Protein AF-A0A7S2SGV3-F1 (afdb_monomer)

Sequence (165 aa):
GNNRLTGGDAVRAVLTLEGNRDIQYRGHVRDQQNGSYLVTYTVPRAGGYSMAVSVGDQPVTTCSPPGAGEAFHSRQYDGRHVYQPPSICNPGAAPEGSAREVLVVHGPLHPPSSTAVDTSEAPALSEAVVGTATGFTIEARDEFSNLRRGDRTQRFGGYGDGTSD

Nearest PDB structures (foldseek):
  1qfh-assembly1_B  TM=8.713E-01  e=3.948E-03  Dictyostelium discoideum
  2ds4-assembly1_A  TM=8.396E-01  e=1.189E-02  Homo sapiens
  5dcp-assembly1_A  TM=8.065E-01  e=1.079E-01  Homo sapiens
  4p3w-assembly2_B  TM=5.074E-01  e=3.785E-02  Homo sapiens
  1uem-assembly1_A  TM=4.924E-01  e=9.923E+00  Homo sapiens

Radius of gyration: 22.93 Å; Cα contacts (8 Å, |Δi|>4): 297; chains: 1; bounding box: 48×30×76 Å

Secondary structure (DSSP, 8-state):
-PPP-S----EEEEEEETT-TT-EEEPEEEE-SSS-EEEE----S-EEEEEEEEETTEEPPPPSSPPPSSTTTT----SS-S----TT--TT---TTSSSEEEE---S--GGG-EEE-BTTB-TTT---TTS----EEE-B-TT-PBPS---BTTB--SS-SS--

Mean predicted aligned error: 9.05 Å

Solvent-accessible surface area (backbone atoms only — not comparable to full-atom values): 10109 Å² total; per-residue (Å²): 75,70,66,58,68,47,46,90,73,58,63,47,38,40,35,30,31,71,94,44,74,88,47,66,43,73,37,51,71,43,73,69,54,51,41,48,70,50,76,47,74,82,78,73,67,53,44,55,22,42,52,48,48,23,52,62,94,42,74,63,89,80,47,19,50,68,73,88,71,70,70,71,75,73,47,63,53,79,87,82,47,57,71,77,77,58,89,68,39,35,89,88,65,56,53,95,64,33,74,44,43,45,78,40,61,44,58,58,85,22,73,90,55,32,44,80,46,63,42,94,93,47,44,39,89,84,48,84,53,91,96,52,92,72,63,67,46,72,51,34,9,6,86,68,52,26,68,63,73,45,52,63,51,102,89,41,88,46,58,61,80,58,79,85,92

pLDDT: mean 81.67, std 13.58, range [41.41, 96.38]

InterPro domains:
  IPR013783 Immunoglobulin-like fold [G3DSA:2.60.40.10] (1-68)
  IPR014756 Immunoglobulin E-set [SSF81296] (4-61)
  IPR017868 Filamin/ABP280 repeat-like [PF00630] (14-62)

Organism: NCBI:txid1034831

Foldseek 3Di:
DAQDQFDDWDKWKKKAAPVHRVDIWTWDWDGPGGSDIDTHTDDLEFGKIFMWMDGVPHTDDAFWQHDPDDVVNVFDDPVPDNGDDDPNGDVPPHDPPHTGIDGDAFDAWDVVLKDKDDDPVQPLVVDDDPPDDGDIDIQTGHPSSGTQQLDADPVGRGHDRNPPD

Structure (mmCIF, N/CA/C/O backbone):
data_AF-A0A7S2SGV3-F1
#
_entry.id   AF-A0A7S2SGV3-F1
#
loop_
_atom_site.group_PDB
_atom_site.id
_atom_site.type_symbol
_atom_site.label_atom_id
_atom_site.label_alt_id
_atom_site.label_comp_id
_atom_site.label_asym_id
_atom_site.label_entity_id
_atom_site.label_seq_id
_atom_site.pdbx_PDB_ins_code
_atom_site.Cartn_x
_atom_site.Cartn_y
_atom_site.Cartn_z
_atom_site.occupancy
_atom_site.B_iso_or_equiv
_atom_site.auth_seq_id
_atom_site.auth_comp_id
_atom_site.auth_asym_id
_atom_site.auth_atom_id
_atom_site.pdbx_PDB_model_num
ATOM 1 N N . GLY A 1 1 ? 14.342 8.631 -28.480 1.00 59.28 1 GLY A N 1
ATOM 2 C CA . GLY A 1 1 ? 14.864 7.487 -27.740 1.00 59.28 1 GLY A CA 1
ATOM 3 C C . GLY A 1 1 ? 14.099 6.298 -28.230 1.00 59.28 1 GLY A C 1
ATOM 4 O O . GLY A 1 1 ? 12.879 6.320 -28.157 1.00 59.28 1 GLY A O 1
ATOM 5 N N . ASN A 1 2 ? 14.798 5.323 -28.797 1.00 66.31 2 ASN A N 1
ATOM 6 C CA . ASN A 1 2 ? 14.166 4.069 -29.180 1.00 66.31 2 ASN A CA 1
ATOM 7 C C . ASN A 1 2 ? 13.940 3.230 -27.925 1.00 66.31 2 ASN A C 1
ATOM 9 O O . ASN A 1 2 ? 14.698 3.341 -26.958 1.00 66.31 2 ASN A O 1
ATOM 13 N N . ASN A 1 3 ? 12.911 2.392 -27.952 1.00 74.12 3 ASN A N 1
ATOM 14 C CA . ASN A 1 3 ? 12.712 1.413 -26.900 1.00 74.12 3 ASN A CA 1
ATOM 15 C C . ASN A 1 3 ? 13.897 0.461 -26.822 1.00 74.12 3 ASN A C 1
ATOM 17 O O . ASN A 1 3 ? 14.429 0.013 -27.841 1.00 74.12 3 ASN A O 1
ATOM 21 N N . ARG A 1 4 ? 14.268 0.112 -25.595 1.00 79.69 4 ARG A N 1
ATOM 22 C CA . ARG A 1 4 ? 15.148 -1.022 -25.373 1.00 79.69 4 ARG A CA 1
ATOM 23 C C . ARG A 1 4 ? 14.354 -2.293 -25.661 1.00 79.69 4 ARG A C 1
ATOM 25 O O . ARG A 1 4 ? 13.208 -2.402 -25.239 1.00 79.69 4 ARG A O 1
ATOM 32 N N . LEU A 1 5 ? 14.952 -3.221 -26.401 1.00 82.69 5 LEU A N 1
ATOM 33 C CA . LEU A 1 5 ? 14.332 -4.506 -26.755 1.00 82.69 5 LEU A CA 1
ATOM 34 C C . LEU A 1 5 ? 14.918 -5.674 -25.952 1.00 82.69 5 LEU A C 1
ATOM 36 O O . LEU A 1 5 ? 14.518 -6.819 -26.128 1.00 82.69 5 LEU A O 1
ATOM 40 N N . THR A 1 6 ? 15.871 -5.378 -25.072 1.00 88.00 6 THR A N 1
ATOM 41 C CA . THR A 1 6 ? 16.544 -6.328 -24.190 1.00 88.00 6 THR A CA 1
ATOM 42 C C . THR A 1 6 ? 16.594 -5.769 -22.775 1.00 88.00 6 THR A C 1
ATOM 44 O O . THR A 1 6 ? 16.586 -4.554 -22.573 1.00 88.00 6 THR A O 1
ATOM 47 N N . GLY A 1 7 ? 16.628 -6.657 -21.787 1.00 89.69 7 GLY A N 1
ATOM 48 C CA . GLY A 1 7 ? 16.760 -6.286 -20.380 1.00 89.69 7 GLY A CA 1
ATOM 49 C C . GLY A 1 7 ? 18.184 -5.884 -19.963 1.00 89.69 7 GLY A C 1
ATOM 50 O O . GLY A 1 7 ? 18.995 -5.399 -20.764 1.00 89.69 7 GLY A O 1
ATOM 51 N N . GLY A 1 8 ? 18.494 -6.126 -18.693 1.00 91.94 8 GLY A N 1
ATOM 52 C CA . GLY A 1 8 ? 19.821 -5.999 -18.092 1.00 91.94 8 GLY A CA 1
ATOM 53 C C . GLY A 1 8 ? 20.090 -4.682 -17.365 1.00 91.94 8 GLY A C 1
ATOM 54 O O . GLY A 1 8 ? 21.209 -4.474 -16.903 1.00 91.94 8 GLY A O 1
ATOM 55 N N . ASP A 1 9 ? 19.106 -3.790 -17.255 1.00 93.25 9 ASP A N 1
ATOM 56 C CA . ASP A 1 9 ? 19.268 -2.548 -16.504 1.00 93.25 9 ASP A CA 1
ATOM 57 C C . ASP A 1 9 ? 19.067 -2.733 -15.007 1.00 93.25 9 ASP A C 1
ATOM 59 O O . ASP A 1 9 ? 18.211 -3.488 -14.539 1.00 93.25 9 ASP A O 1
ATOM 63 N N . ALA A 1 10 ? 19.816 -1.942 -14.243 1.00 93.31 10 ALA A N 1
ATOM 64 C CA . ALA A 1 10 ? 19.627 -1.812 -12.810 1.00 93.31 10 ALA A CA 1
ATOM 65 C C . ALA A 1 10 ? 18.364 -0.989 -12.516 1.00 93.31 10 ALA A C 1
ATOM 67 O O . ALA A 1 10 ? 18.433 0.220 -12.306 1.00 93.31 10 ALA A O 1
ATOM 68 N N . VAL A 1 11 ? 17.198 -1.632 -12.507 1.00 94.31 11 VAL A N 1
ATOM 69 C CA . VAL A 1 11 ? 15.940 -0.977 -12.127 1.00 94.31 11 VAL A CA 1
ATOM 70 C C . VAL A 1 11 ? 15.732 -1.059 -10.617 1.00 94.31 11 VAL A C 1
ATOM 72 O O . VAL A 1 11 ? 15.934 -2.101 -9.989 1.00 94.31 11 VAL A O 1
ATOM 75 N N . ARG A 1 12 ? 15.311 0.054 -10.015 1.00 93.69 12 ARG A N 1
ATOM 76 C CA . ARG A 1 12 ? 14.996 0.155 -8.589 1.00 93.69 12 ARG A CA 1
ATOM 77 C C . ARG A 1 12 ? 13.643 0.824 -8.401 1.00 93.69 12 ARG A C 1
ATOM 79 O O . ARG A 1 12 ? 13.385 1.862 -8.995 1.00 93.69 12 ARG A O 1
ATOM 86 N N . ALA A 1 13 ? 12.817 0.252 -7.531 1.00 92.62 13 ALA A N 1
ATOM 87 C CA . ALA A 1 13 ? 11.560 0.840 -7.088 1.00 92.62 13 ALA A CA 1
ATOM 88 C C . ALA A 1 13 ? 11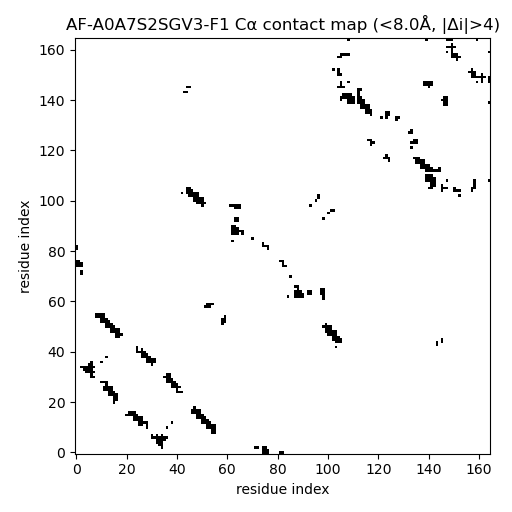.524 0.918 -5.558 1.00 92.62 13 ALA A C 1
ATOM 90 O O . ALA A 1 13 ? 11.846 -0.066 -4.885 1.00 92.62 13 ALA A O 1
ATOM 91 N N . VAL A 1 14 ? 11.147 2.074 -5.019 1.00 93.25 14 VAL A N 1
ATOM 92 C CA . VAL A 1 14 ? 11.046 2.326 -3.575 1.00 93.25 14 VAL A CA 1
ATOM 93 C C . VAL A 1 14 ? 9.722 3.018 -3.283 1.00 93.25 14 VAL A C 1
ATOM 95 O O . VAL A 1 14 ? 9.377 3.989 -3.954 1.00 93.25 14 VAL A O 1
ATOM 98 N N . LEU A 1 15 ? 8.994 2.505 -2.294 1.00 94.38 15 LEU A N 1
ATOM 99 C CA . LEU A 1 15 ? 7.819 3.142 -1.714 1.00 94.38 15 LEU A CA 1
ATOM 100 C C . LEU A 1 15 ? 8.220 3.791 -0.391 1.00 94.38 15 LEU A C 1
ATOM 102 O O . LEU A 1 15 ? 8.778 3.114 0.469 1.00 94.38 15 LEU A O 1
ATOM 106 N N . THR A 1 16 ? 7.907 5.071 -0.219 1.00 93.81 16 THR A N 1
ATOM 107 C CA . THR A 1 16 ? 8.221 5.856 0.981 1.00 93.81 16 THR A CA 1
ATOM 108 C C . THR A 1 16 ? 6.935 6.377 1.595 1.00 93.81 16 THR A C 1
ATOM 110 O O . THR A 1 16 ? 6.166 7.052 0.909 1.00 93.81 16 THR A O 1
ATOM 113 N N . LEU A 1 17 ? 6.707 6.087 2.876 1.00 94.00 17 LEU A N 1
ATOM 114 C CA . LEU A 1 17 ? 5.510 6.541 3.579 1.00 94.00 17 LEU A CA 1
ATOM 115 C C . LEU A 1 17 ? 5.511 8.073 3.714 1.00 94.00 17 LEU A C 1
ATOM 117 O O . LEU A 1 17 ? 6.492 8.669 4.156 1.00 94.00 17 LEU A O 1
ATOM 121 N N . GLU A 1 18 ? 4.397 8.718 3.377 1.00 91.12 18 GLU A N 1
ATOM 122 C CA . GLU A 1 18 ? 4.302 10.185 3.333 1.00 91.12 18 GLU A CA 1
ATOM 123 C C . GLU A 1 18 ? 4.416 10.837 4.715 1.00 91.12 18 GLU A C 1
ATOM 125 O O . GLU A 1 18 ? 5.078 11.863 4.864 1.00 91.12 18 GLU A O 1
ATOM 130 N N . GLY A 1 19 ? 3.839 10.208 5.743 1.00 88.19 19 GLY A N 1
ATOM 131 C CA . GLY A 1 19 ? 3.900 10.695 7.125 1.00 88.19 19 GLY A CA 1
ATOM 132 C C . GLY A 1 19 ? 5.211 10.387 7.859 1.00 88.19 19 GLY A C 1
ATOM 133 O O . GLY A 1 19 ? 5.447 10.940 8.930 1.00 88.19 19 GLY A O 1
ATOM 134 N N . ASN A 1 20 ? 6.058 9.499 7.326 1.00 92.38 20 ASN A N 1
ATOM 135 C CA . ASN A 1 20 ? 7.367 9.184 7.902 1.00 92.38 20 ASN A CA 1
ATOM 136 C C . ASN A 1 20 ? 8.305 8.604 6.829 1.00 92.38 20 ASN A C 1
ATOM 138 O O . ASN A 1 20 ? 8.192 7.435 6.460 1.00 92.38 20 ASN A O 1
ATOM 142 N N . ARG A 1 21 ? 9.273 9.411 6.383 1.00 91.50 21 ARG A N 1
ATOM 143 C CA . ARG A 1 21 ? 10.196 9.054 5.295 1.00 91.50 21 ARG A CA 1
ATOM 144 C C . ARG A 1 21 ? 11.263 8.024 5.668 1.00 91.50 21 ARG A C 1
ATOM 146 O O . ARG A 1 21 ? 11.906 7.499 4.759 1.00 91.50 21 ARG A O 1
ATOM 153 N N . ASP A 1 22 ? 11.421 7.711 6.952 1.00 95.81 22 ASP A N 1
ATOM 154 C CA . ASP A 1 22 ? 12.316 6.645 7.415 1.00 95.81 22 ASP A CA 1
ATOM 155 C C . ASP A 1 22 ? 11.719 5.256 7.143 1.00 95.81 22 ASP A C 1
ATOM 157 O O . ASP A 1 22 ? 12.433 4.254 7.114 1.00 95.81 22 ASP A O 1
ATOM 161 N N . ILE A 1 23 ? 10.406 5.183 6.897 1.00 94.56 23 ILE A N 1
ATOM 162 C CA . ILE A 1 23 ? 9.712 3.943 6.557 1.00 94.56 23 ILE A CA 1
ATOM 163 C C . ILE A 1 23 ? 9.651 3.809 5.040 1.00 94.56 23 ILE A C 1
ATOM 165 O O . ILE A 1 23 ? 8.884 4.496 4.357 1.00 94.56 23 ILE A O 1
ATOM 169 N N . GLN A 1 24 ? 10.461 2.886 4.527 1.00 95.75 24 GLN A N 1
ATOM 170 C CA . GLN A 1 24 ? 10.590 2.616 3.102 1.00 95.75 24 GLN A CA 1
ATOM 171 C C . GLN A 1 24 ? 10.510 1.119 2.814 1.00 95.75 24 GLN A C 1
ATOM 173 O O . GLN A 1 24 ? 11.071 0.300 3.541 1.00 95.75 24 GLN A O 1
ATOM 178 N N . TYR A 1 25 ? 9.859 0.770 1.707 1.00 95.69 25 TYR A N 1
ATOM 179 C CA . TYR A 1 25 ? 9.785 -0.597 1.204 1.00 95.69 25 TYR A CA 1
ATOM 180 C C . TYR A 1 25 ? 10.350 -0.655 -0.206 1.00 95.69 25 TYR A C 1
ATOM 182 O O . TYR A 1 25 ? 9.950 0.098 -1.096 1.00 95.69 25 TYR A O 1
ATOM 190 N N . ARG A 1 26 ? 11.294 -1.569 -0.423 1.00 95.00 26 ARG A N 1
ATOM 191 C CA . ARG A 1 26 ? 11.873 -1.800 -1.743 1.00 95.00 26 ARG A CA 1
ATOM 192 C C . ARG A 1 26 ? 11.011 -2.796 -2.515 1.00 95.00 26 ARG A C 1
ATOM 194 O O . ARG A 1 26 ? 10.724 -3.881 -2.019 1.00 95.00 26 ARG A O 1
ATOM 201 N N . GLY A 1 27 ? 10.647 -2.438 -3.742 1.00 93.38 27 GLY A N 1
ATOM 202 C CA . GLY A 1 27 ? 9.992 -3.357 -4.666 1.00 93.38 27 GLY A CA 1
ATOM 203 C C . GLY A 1 27 ? 10.957 -4.430 -5.174 1.00 93.38 27 GLY A C 1
ATOM 204 O O . GLY A 1 27 ? 12.141 -4.170 -5.407 1.00 93.38 27 GLY A O 1
ATOM 205 N N . HIS A 1 28 ? 10.436 -5.632 -5.380 1.00 95.12 28 HIS A N 1
ATOM 206 C CA . HIS A 1 28 ? 11.104 -6.691 -6.112 1.00 95.12 28 HIS A CA 1
ATOM 207 C C . HIS A 1 28 ? 10.970 -6.433 -7.616 1.00 95.12 28 HIS A C 1
ATOM 209 O O . HIS A 1 28 ? 9.871 -6.276 -8.146 1.00 95.12 28 HIS A O 1
ATOM 215 N N . VAL A 1 29 ? 12.104 -6.402 -8.309 1.00 95.19 29 VAL A N 1
ATOM 216 C CA . VAL A 1 29 ? 12.169 -6.134 -9.745 1.00 95.19 29 VAL A CA 1
ATOM 217 C C . VAL A 1 29 ? 12.483 -7.431 -10.473 1.00 95.19 29 VAL A C 1
ATOM 219 O O . VAL A 1 29 ? 13.508 -8.058 -10.221 1.00 95.19 29 VAL A O 1
ATOM 222 N N . ARG A 1 30 ? 11.621 -7.803 -11.416 1.00 95.69 30 ARG A N 1
ATOM 223 C CA . ARG A 1 30 ? 11.857 -8.888 -12.364 1.00 95.69 30 ARG A CA 1
ATOM 224 C C . ARG A 1 30 ? 12.071 -8.312 -13.758 1.00 95.69 30 ARG A C 1
ATOM 226 O O . ARG A 1 30 ? 11.165 -7.705 -14.326 1.00 95.69 30 ARG A O 1
ATOM 233 N N . ASP A 1 31 ? 13.248 -8.554 -14.314 1.00 94.62 31 ASP A N 1
ATOM 234 C CA . ASP A 1 31 ? 13.542 -8.297 -15.722 1.00 94.62 31 ASP A CA 1
ATOM 235 C C . ASP A 1 31 ? 12.842 -9.340 -16.608 1.00 94.62 31 ASP A C 1
ATOM 237 O O . ASP A 1 31 ? 12.931 -10.545 -16.355 1.00 94.62 31 ASP A O 1
ATOM 241 N N . GLN A 1 32 ? 12.112 -8.880 -17.625 1.00 91.88 32 GLN A N 1
ATOM 242 C CA . GLN A 1 32 ? 11.425 -9.748 -18.585 1.00 91.88 32 GLN A CA 1
ATOM 243 C C . GLN A 1 32 ? 12.271 -10.053 -19.829 1.00 91.88 32 GLN A C 1
ATOM 245 O O . GLN A 1 32 ? 11.805 -10.742 -20.732 1.00 91.88 32 GLN A O 1
ATOM 250 N N . GLN A 1 33 ? 13.504 -9.544 -19.888 1.00 91.12 33 GLN A N 1
ATOM 251 C CA . GLN A 1 33 ? 14.473 -9.714 -20.976 1.00 91.12 33 GLN A CA 1
ATOM 252 C C . GLN A 1 33 ? 14.034 -9.137 -22.329 1.00 91.12 33 GLN A C 1
ATOM 254 O O . GLN A 1 33 ? 14.742 -9.289 -23.318 1.00 91.12 33 GLN A O 1
ATOM 259 N N . ASN A 1 34 ? 12.922 -8.407 -22.369 1.00 87.12 34 ASN A N 1
ATOM 260 C CA . ASN A 1 34 ? 12.364 -7.768 -23.563 1.00 87.12 34 ASN A CA 1
ATOM 261 C C . ASN A 1 34 ? 12.405 -6.227 -23.483 1.00 87.12 34 ASN A C 1
ATOM 263 O O . ASN A 1 34 ? 11.675 -5.545 -24.198 1.00 87.12 34 ASN A O 1
ATOM 267 N N . GLY A 1 35 ? 13.218 -5.677 -22.571 1.00 86.00 35 GLY A N 1
ATOM 268 C CA . GLY A 1 35 ? 13.291 -4.237 -22.298 1.00 86.00 35 GLY A CA 1
ATOM 269 C C . GLY A 1 35 ? 12.202 -3.704 -21.364 1.00 86.00 35 GLY A C 1
ATOM 270 O O . GLY A 1 35 ? 12.175 -2.504 -21.092 1.00 86.00 35 GLY A O 1
ATOM 271 N N . SER A 1 36 ? 11.333 -4.576 -20.842 1.00 87.38 36 SER A N 1
ATOM 272 C CA . SER A 1 36 ? 10.363 -4.251 -19.795 1.00 87.38 36 SER A CA 1
ATOM 273 C C . SER A 1 36 ? 10.701 -4.934 -18.466 1.00 87.38 36 SER A C 1
ATOM 275 O O . SER A 1 36 ? 11.370 -5.970 -18.414 1.00 87.38 36 SER A O 1
ATOM 277 N N . TYR A 1 37 ? 10.214 -4.342 -17.375 1.00 90.88 37 TYR A N 1
ATOM 278 C CA . TYR A 1 37 ? 10.450 -4.802 -16.010 1.00 90.88 37 TYR A CA 1
ATOM 279 C C . TYR A 1 37 ? 9.120 -4.882 -15.266 1.00 90.88 37 TYR A C 1
ATOM 281 O O . TYR A 1 37 ? 8.294 -3.975 -15.355 1.00 90.88 37 TYR A O 1
ATOM 289 N N . LEU A 1 38 ? 8.923 -5.959 -14.509 1.00 90.62 38 LEU A N 1
ATOM 290 C CA . LEU A 1 38 ? 7.810 -6.095 -13.578 1.00 90.62 38 LEU A CA 1
ATOM 291 C C . LEU A 1 38 ? 8.287 -5.735 -12.172 1.00 90.62 38 LEU A C 1
ATOM 293 O O . LEU A 1 38 ? 9.201 -6.370 -11.646 1.00 90.62 38 LEU A O 1
ATOM 297 N N . VAL A 1 39 ? 7.643 -4.745 -11.557 1.00 91.31 39 VAL A N 1
ATOM 298 C CA . VAL A 1 39 ? 7.859 -4.397 -10.151 1.00 91.31 39 VAL A CA 1
ATOM 299 C C . VAL A 1 39 ? 6.709 -4.952 -9.323 1.00 91.31 39 VAL A C 1
ATOM 301 O O . VAL A 1 39 ? 5.556 -4.591 -9.546 1.00 91.31 39 VAL A O 1
ATOM 304 N N . THR A 1 40 ? 7.026 -5.796 -8.349 1.00 92.19 40 THR A N 1
ATOM 305 C CA . THR A 1 40 ? 6.094 -6.248 -7.312 1.00 92.19 40 THR A CA 1
ATOM 306 C C . THR A 1 40 ? 6.539 -5.708 -5.959 1.00 92.19 40 THR A C 1
ATOM 308 O O . THR A 1 40 ? 7.728 -5.543 -5.705 1.00 92.19 40 THR A O 1
ATOM 311 N N . TYR A 1 41 ? 5.603 -5.388 -5.074 1.00 90.56 41 TYR A N 1
ATOM 312 C CA . TYR A 1 41 ? 5.911 -4.869 -3.744 1.00 90.56 41 TYR A CA 1
ATOM 313 C C . TYR A 1 41 ? 4.952 -5.450 -2.709 1.00 90.56 41 TYR A C 1
ATOM 315 O O . TYR A 1 41 ? 3.818 -5.806 -3.026 1.00 90.56 41 TYR A O 1
ATOM 323 N N . THR A 1 42 ? 5.421 -5.528 -1.467 1.00 90.88 42 THR A N 1
ATOM 324 C CA . THR A 1 42 ? 4.638 -5.954 -0.306 1.00 90.88 42 THR A CA 1
ATOM 325 C C . THR A 1 42 ? 4.841 -4.912 0.780 1.00 90.88 42 THR A C 1
ATOM 327 O O . THR A 1 42 ? 5.959 -4.718 1.252 1.00 90.88 42 THR A O 1
ATOM 330 N N . VAL A 1 43 ? 3.769 -4.204 1.126 1.00 93.38 43 VAL A N 1
ATOM 331 C CA . VAL A 1 43 ? 3.788 -3.113 2.101 1.00 93.38 43 VAL A CA 1
ATOM 332 C C . VAL A 1 43 ? 2.884 -3.515 3.266 1.00 93.38 43 VAL A C 1
ATOM 334 O O . VAL A 1 43 ? 1.671 -3.556 3.083 1.00 93.38 43 VAL A O 1
ATOM 337 N N . PRO A 1 44 ? 3.448 -3.856 4.438 1.00 93.31 44 PRO A N 1
ATOM 338 C CA . PRO A 1 44 ? 2.668 -4.330 5.577 1.00 93.31 44 PRO A CA 1
ATOM 339 C C . PRO A 1 44 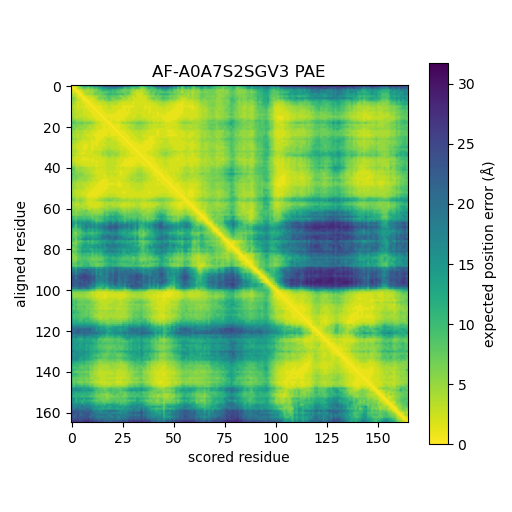? 1.927 -3.206 6.304 1.00 93.31 44 PRO A C 1
ATOM 341 O O . PRO A 1 44 ? 0.958 -3.475 6.998 1.00 93.31 44 PRO A O 1
ATOM 344 N N . ARG A 1 45 ? 2.369 -1.950 6.178 1.00 93.69 45 ARG A N 1
ATOM 345 C CA . ARG A 1 45 ? 1.783 -0.819 6.901 1.00 93.69 45 ARG A CA 1
ATOM 346 C C . ARG A 1 45 ? 0.795 -0.060 6.016 1.00 93.69 45 ARG A C 1
ATOM 348 O O . ARG A 1 45 ? 1.144 0.365 4.920 1.00 93.69 45 ARG A O 1
ATOM 355 N N . ALA A 1 46 ? -0.417 0.150 6.516 1.00 91.94 46 ALA A N 1
ATOM 356 C CA . ALA A 1 46 ? -1.407 0.994 5.860 1.00 91.94 46 ALA A CA 1
ATOM 357 C C . ALA A 1 46 ? -0.983 2.475 5.891 1.00 91.94 46 ALA A C 1
ATOM 359 O O . ALA A 1 46 ? -0.403 2.957 6.870 1.00 91.94 46 ALA A O 1
ATOM 360 N N . GLY A 1 47 ? -1.280 3.204 4.817 1.00 90.94 47 GLY A N 1
ATOM 361 C CA . GLY A 1 47 ? -0.946 4.618 4.658 1.00 90.94 47 GLY A CA 1
ATOM 362 C C . GLY A 1 47 ? -0.785 5.050 3.200 1.00 90.94 47 GLY A C 1
ATOM 363 O O . GLY A 1 47 ? -0.840 4.231 2.281 1.00 90.94 47 GLY A O 1
ATOM 364 N N . GLY A 1 48 ? -0.581 6.354 3.004 1.00 90.94 48 GLY A N 1
ATOM 365 C CA . GLY A 1 48 ? -0.195 6.942 1.720 1.00 90.94 48 GLY A CA 1
ATOM 366 C C . GLY A 1 48 ? 1.312 6.825 1.490 1.00 90.94 48 GLY A C 1
ATOM 367 O O . GLY A 1 48 ? 2.114 7.199 2.351 1.00 90.94 48 GLY A O 1
ATOM 368 N N . TYR A 1 49 ? 1.699 6.278 0.342 1.00 91.94 49 TYR A N 1
ATOM 369 C CA . TYR A 1 49 ? 3.090 6.081 -0.051 1.00 91.94 49 TYR A CA 1
ATOM 370 C C . TYR A 1 49 ? 3.402 6.801 -1.352 1.00 91.94 49 TYR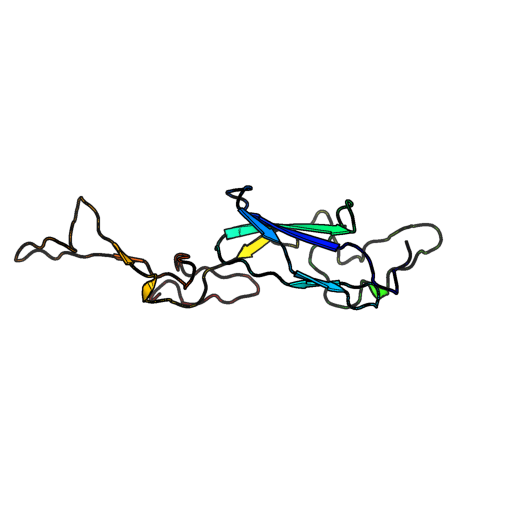 A C 1
ATOM 372 O O . TYR A 1 49 ? 2.704 6.626 -2.345 1.00 91.94 49 TYR A O 1
ATOM 380 N N . SER A 1 50 ? 4.549 7.471 -1.389 1.00 89.31 50 SER A N 1
ATOM 381 C CA . SER A 1 50 ? 5.150 7.933 -2.636 1.00 89.31 50 SER A CA 1
ATOM 382 C C . SER A 1 50 ? 6.019 6.831 -3.257 1.00 89.31 50 SER A C 1
ATOM 384 O O . SER A 1 50 ? 6.885 6.268 -2.588 1.00 89.31 50 SER A O 1
ATOM 386 N N . MET A 1 51 ? 5.806 6.503 -4.532 1.00 88.31 51 MET A N 1
ATOM 387 C CA . MET A 1 51 ? 6.591 5.526 -5.287 1.00 88.31 51 MET A CA 1
ATOM 388 C C . MET A 1 51 ? 7.594 6.231 -6.203 1.00 88.31 51 MET A C 1
ATOM 390 O O . MET A 1 51 ? 7.224 7.018 -7.078 1.00 88.31 51 MET A O 1
ATOM 394 N N . ALA A 1 52 ? 8.871 5.892 -6.044 1.00 88.94 52 ALA A N 1
ATOM 395 C CA . ALA A 1 52 ? 9.955 6.320 -6.916 1.00 88.94 52 ALA A CA 1
ATOM 396 C C . ALA A 1 52 ? 10.529 5.120 -7.674 1.00 88.94 52 ALA A C 1
ATOM 398 O O . ALA A 1 52 ? 10.865 4.099 -7.073 1.00 88.94 52 ALA A O 1
ATOM 399 N N . VAL A 1 53 ? 10.671 5.258 -8.994 1.00 89.75 53 VAL A N 1
ATOM 400 C CA . VAL A 1 53 ? 11.299 4.252 -9.859 1.00 89.75 53 VAL A CA 1
ATOM 401 C C . VAL A 1 53 ? 12.488 4.884 -10.580 1.00 89.75 53 VAL A C 1
ATOM 403 O O . VAL A 1 53 ? 12.373 5.984 -11.124 1.00 89.75 53 VAL A O 1
ATOM 406 N N . SER A 1 54 ? 13.630 4.198 -10.581 1.00 90.12 54 SER A N 1
ATOM 407 C CA . SER A 1 54 ? 14.852 4.618 -11.268 1.00 90.12 54 SER A CA 1
ATOM 408 C C . SER A 1 54 ? 15.441 3.492 -12.113 1.00 90.12 54 SER A C 1
ATOM 410 O O . SER A 1 54 ? 15.281 2.313 -11.797 1.00 90.12 54 SER A O 1
ATOM 412 N N . VAL A 1 55 ? 16.134 3.871 -13.186 1.00 90.44 55 VAL A N 1
ATOM 413 C CA . VAL A 1 55 ? 16.989 2.993 -13.994 1.00 90.44 55 VAL A CA 1
ATOM 414 C C . VAL A 1 55 ? 18.416 3.511 -13.830 1.00 90.44 55 VAL A C 1
ATOM 416 O O . VAL A 1 55 ? 18.707 4.656 -14.178 1.00 90.44 55 VAL A O 1
ATOM 419 N N . GLY A 1 56 ? 19.282 2.713 -13.207 1.00 88.94 56 GLY A N 1
ATOM 420 C CA . GLY A 1 56 ? 20.495 3.224 -12.572 1.00 88.94 56 GLY A CA 1
ATOM 421 C C . GLY A 1 56 ? 20.137 4.308 -11.547 1.00 88.94 56 GLY A C 1
ATOM 422 O O . GLY A 1 56 ? 19.208 4.143 -10.747 1.00 88.94 56 GLY A O 1
ATOM 423 N N . ASP A 1 57 ? 20.822 5.446 -11.637 1.00 85.19 57 ASP A N 1
ATOM 424 C CA . ASP A 1 57 ? 20.600 6.612 -10.771 1.00 85.19 57 ASP A CA 1
ATOM 425 C C . ASP A 1 57 ? 19.620 7.643 -11.355 1.00 85.19 57 ASP A C 1
ATOM 427 O O . ASP A 1 57 ? 19.435 8.717 -10.785 1.00 85.19 57 ASP A O 1
ATOM 431 N N . GLN A 1 58 ? 18.976 7.339 -12.487 1.00 86.19 58 GLN A N 1
ATOM 432 C CA . GLN A 1 58 ? 18.081 8.275 -13.167 1.00 86.19 58 GLN A CA 1
ATOM 433 C C . GLN A 1 58 ? 16.607 7.936 -12.907 1.00 86.19 58 GLN A C 1
ATOM 435 O O . GLN A 1 58 ? 16.197 6.793 -13.133 1.00 86.19 58 GLN A O 1
ATOM 440 N N . PRO A 1 59 ? 15.785 8.897 -12.444 1.00 85.94 59 PRO A N 1
ATOM 441 C CA . PRO A 1 59 ? 14.360 8.671 -12.237 1.00 85.94 59 PRO A CA 1
ATOM 442 C C . PRO A 1 59 ? 13.643 8.461 -13.572 1.00 85.94 59 PRO A C 1
ATOM 444 O O . PRO A 1 59 ? 13.927 9.135 -14.564 1.00 85.94 59 PRO A O 1
ATOM 447 N N . VAL A 1 60 ? 12.671 7.550 -13.595 1.00 83.44 60 VAL A N 1
ATOM 448 C CA . VAL A 1 60 ? 11.850 7.326 -14.790 1.00 83.44 60 VAL A CA 1
ATOM 449 C C . VAL A 1 60 ? 10.714 8.339 -14.876 1.00 83.44 60 VAL A C 1
ATOM 451 O O . VAL A 1 60 ? 10.132 8.760 -13.873 1.00 83.44 60 VAL A O 1
ATOM 454 N N . THR A 1 61 ? 10.345 8.704 -16.100 1.00 78.19 61 THR A N 1
ATOM 455 C CA . THR A 1 61 ? 9.137 9.489 -16.354 1.00 78.19 61 THR A CA 1
ATOM 456 C C . THR A 1 61 ? 7.915 8.580 -16.303 1.00 78.19 61 THR A C 1
ATOM 458 O O . THR A 1 61 ? 7.820 7.616 -17.063 1.00 78.19 61 THR A O 1
ATOM 461 N N . THR A 1 62 ? 6.963 8.897 -15.428 1.00 75.69 62 THR A N 1
ATOM 462 C CA . THR A 1 62 ? 5.689 8.180 -15.328 1.00 75.69 62 THR A CA 1
ATOM 463 C C . THR A 1 62 ? 4.600 8.849 -16.165 1.00 75.69 62 THR A C 1
ATOM 465 O O . THR A 1 62 ? 4.655 10.038 -16.472 1.00 75.69 62 THR A O 1
ATOM 468 N N . CYS A 1 63 ? 3.611 8.054 -16.564 1.00 73.88 63 CYS A N 1
ATOM 469 C CA . CYS A 1 63 ? 2.399 8.510 -17.235 1.00 73.88 63 CYS A CA 1
ATOM 470 C C . CYS A 1 63 ? 1.284 8.656 -16.191 1.00 73.88 63 CYS A C 1
ATOM 472 O O . CYS A 1 63 ? 1.113 7.749 -15.377 1.00 73.88 63 CYS A O 1
ATOM 474 N N . SER A 1 64 ? 0.548 9.769 -16.216 1.00 72.88 64 SER A N 1
ATOM 475 C CA . SER A 1 64 ? -0.668 9.959 -15.419 1.00 72.88 64 SER A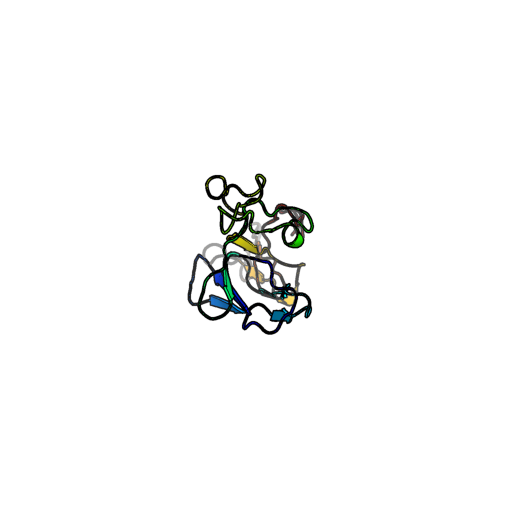 CA 1
ATOM 476 C C . SER A 1 64 ? -1.815 10.452 -16.318 1.00 72.88 64 S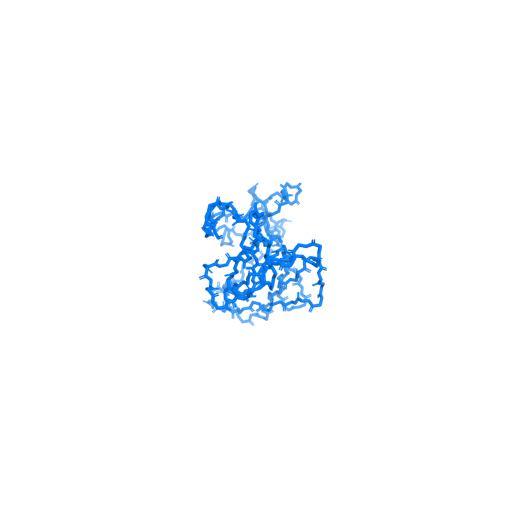ER A C 1
ATOM 478 O O . SER A 1 64 ? -1.593 11.395 -17.082 1.00 72.88 64 SER A O 1
ATOM 480 N N . PRO A 1 65 ? -3.014 9.840 -16.257 1.00 68.00 65 PRO A N 1
ATOM 481 C CA . PRO A 1 65 ? -3.294 8.561 -15.597 1.00 68.00 65 PRO A CA 1
ATOM 482 C C . PRO A 1 65 ? -2.478 7.409 -16.221 1.00 68.00 65 PRO A C 1
ATOM 484 O O . PRO A 1 65 ? -1.996 7.538 -17.349 1.00 68.00 65 PRO A O 1
ATOM 487 N N . PRO A 1 66 ? -2.299 6.273 -15.522 1.00 68.44 66 PRO A N 1
ATOM 488 C CA . PRO A 1 66 ? -1.622 5.121 -16.100 1.00 68.44 66 PRO A CA 1
ATOM 489 C C . PRO A 1 66 ? -2.405 4.641 -17.328 1.00 68.44 66 PRO A C 1
ATOM 491 O O . PRO A 1 66 ? -3.584 4.296 -17.235 1.00 68.44 66 PRO A O 1
ATOM 494 N N . GLY A 1 67 ? -1.756 4.641 -18.492 1.00 64.62 67 GLY A N 1
ATOM 495 C CA . GLY A 1 67 ? -2.356 4.123 -19.718 1.00 64.62 67 GLY A CA 1
ATOM 496 C C . GLY A 1 67 ? -2.584 2.612 -19.631 1.00 64.62 67 GLY A C 1
ATOM 497 O O . GLY A 1 67 ? -1.749 1.884 -19.096 1.00 64.62 67 GLY A O 1
ATOM 498 N N . ALA A 1 68 ? -3.704 2.133 -20.173 1.00 58.94 68 ALA A N 1
ATOM 499 C CA . ALA A 1 68 ? -3.944 0.706 -20.355 1.00 58.94 68 ALA A CA 1
ATOM 500 C C . ALA A 1 68 ? -3.314 0.238 -21.681 1.00 58.94 68 ALA A C 1
ATOM 502 O O . ALA A 1 68 ? -3.625 0.787 -22.737 1.00 58.94 68 ALA A O 1
ATOM 503 N N . GLY A 1 69 ? -2.446 -0.778 -21.630 1.00 59.69 69 GLY A N 1
ATOM 504 C CA . GLY A 1 69 ? -1.924 -1.479 -22.813 1.00 59.69 69 GLY A CA 1
ATOM 505 C C . GLY A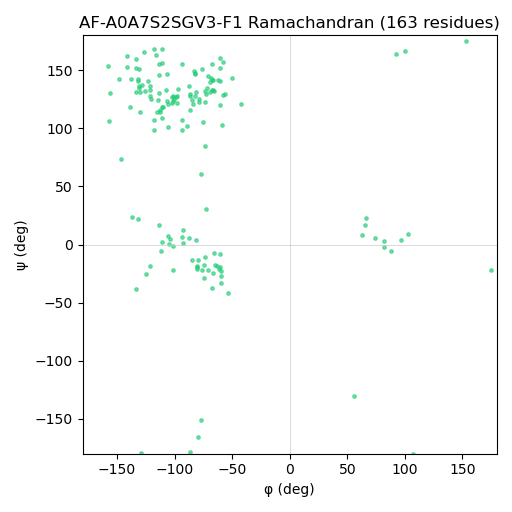 1 69 ? -0.461 -1.200 -23.181 1.00 59.69 69 GLY A C 1
ATOM 506 O O . GLY A 1 69 ? 0.246 -0.428 -22.533 1.00 59.69 69 GLY A O 1
ATOM 507 N N . GLU A 1 70 ? -0.008 -1.847 -24.259 1.00 56.66 70 GLU A N 1
ATOM 508 C CA . GLU A 1 70 ? 1.373 -1.844 -24.775 1.00 56.66 70 GLU A CA 1
ATOM 509 C C . GLU A 1 70 ? 1.813 -0.529 -25.445 1.00 56.66 70 GLU A C 1
ATOM 511 O O . GLU A 1 70 ? 2.683 -0.508 -26.315 1.00 56.66 70 GLU A O 1
ATOM 516 N N . ALA A 1 71 ? 1.275 0.616 -25.016 1.00 58.12 71 ALA A N 1
ATOM 517 C CA . ALA A 1 71 ? 1.699 1.933 -25.505 1.00 58.12 71 ALA A CA 1
ATOM 518 C C . ALA A 1 71 ? 3.193 2.225 -25.230 1.00 58.12 71 ALA A C 1
ATOM 520 O O . ALA A 1 71 ? 3.748 3.223 -25.691 1.00 58.12 71 ALA A O 1
ATOM 521 N N . PHE A 1 72 ? 3.865 1.367 -24.457 1.00 60.81 72 PHE A N 1
ATOM 522 C CA . PHE A 1 72 ? 5.308 1.407 -24.283 1.00 60.81 72 PHE A CA 1
ATOM 523 C C . PHE A 1 72 ? 6.069 0.873 -25.503 1.00 60.81 72 PHE A C 1
ATOM 525 O O . PHE A 1 72 ? 7.141 1.400 -25.761 1.00 60.81 72 PHE A O 1
ATOM 532 N N . HIS A 1 73 ? 5.525 -0.050 -26.309 1.00 60.53 73 HIS A N 1
ATOM 533 C CA . HIS A 1 73 ? 6.183 -0.561 -27.524 1.00 60.53 73 HIS A CA 1
ATOM 534 C C . HIS A 1 73 ? 6.042 0.360 -28.745 1.00 60.53 73 HIS A C 1
ATOM 536 O O . HIS A 1 73 ? 6.884 0.318 -29.640 1.00 60.53 73 HIS A O 1
ATOM 542 N N . SER A 1 74 ? 5.046 1.250 -28.762 1.00 62.41 74 SER A N 1
ATOM 543 C CA . SER A 1 74 ? 4.798 2.191 -29.866 1.00 62.41 74 SER A CA 1
ATOM 544 C C . SER A 1 74 ? 5.670 3.454 -29.829 1.00 62.41 74 SER A C 1
ATOM 546 O O . SER A 1 74 ? 5.488 4.356 -30.644 1.00 62.41 74 SER A O 1
ATOM 548 N N . ARG A 1 75 ? 6.603 3.562 -28.875 1.00 66.38 75 ARG A N 1
ATOM 549 C CA . ARG A 1 75 ? 7.501 4.718 -28.754 1.00 66.38 75 ARG A CA 1
ATOM 550 C C . ARG A 1 75 ? 8.581 4.640 -29.829 1.00 66.38 75 ARG A C 1
ATOM 552 O O . ARG A 1 75 ? 9.516 3.846 -29.734 1.00 66.38 75 ARG A O 1
ATOM 559 N N . GLN A 1 76 ? 8.450 5.483 -30.845 1.00 62.66 76 GLN A N 1
ATOM 560 C CA . GLN A 1 76 ? 9.408 5.587 -31.939 1.00 62.66 76 GLN A CA 1
ATOM 561 C C . GLN A 1 76 ? 9.935 7.019 -32.045 1.00 62.66 76 GLN A C 1
ATOM 563 O O . GLN A 1 76 ? 9.198 7.983 -31.850 1.00 62.66 76 GLN A O 1
ATOM 568 N N . TYR A 1 77 ? 11.232 7.149 -32.323 1.00 68.81 77 TYR A N 1
ATOM 569 C CA . TYR A 1 77 ? 11.842 8.423 -32.687 1.00 68.81 77 TYR A CA 1
ATOM 570 C C . TYR A 1 77 ? 11.428 8.786 -34.121 1.00 68.81 77 TYR A C 1
ATOM 572 O O . TYR A 1 77 ? 11.700 8.020 -35.039 1.00 68.81 77 TYR A O 1
ATOM 580 N N . ASP A 1 78 ? 10.798 9.946 -34.316 1.00 68.50 78 ASP A N 1
ATOM 581 C CA . ASP A 1 78 ? 10.300 10.424 -35.622 1.00 68.50 78 ASP A CA 1
ATOM 582 C C . ASP A 1 78 ? 11.355 11.212 -36.432 1.00 68.50 78 ASP A C 1
ATOM 584 O O . ASP A 1 78 ? 11.046 11.793 -37.470 1.00 68.50 78 ASP A O 1
ATOM 588 N N . GLY A 1 79 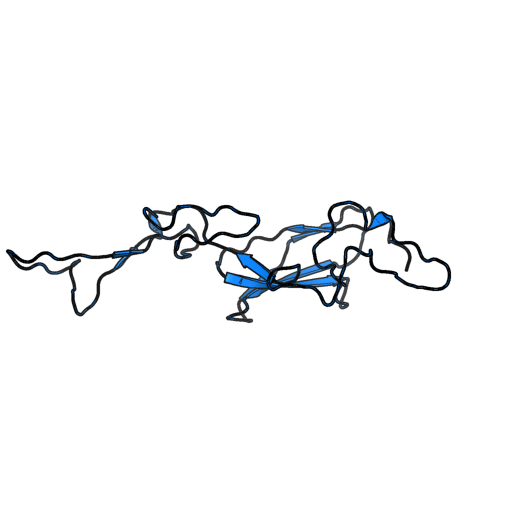? 12.604 11.275 -35.952 1.00 70.81 79 GLY A N 1
ATOM 589 C CA . GLY A 1 79 ? 13.671 12.072 -36.562 1.00 70.81 79 GLY A CA 1
ATOM 590 C C . GLY A 1 79 ? 13.754 13.524 -36.075 1.00 70.81 79 GLY A C 1
ATOM 591 O O . GLY A 1 79 ? 14.710 14.211 -36.433 1.00 70.81 79 GLY A O 1
ATOM 592 N N . ARG A 1 80 ? 12.810 13.995 -35.244 1.00 75.88 80 ARG A N 1
ATOM 593 C CA . ARG A 1 80 ? 12.768 15.380 -34.735 1.00 75.88 80 ARG A CA 1
ATOM 594 C C . ARG A 1 80 ? 12.510 15.474 -33.229 1.00 75.88 80 ARG A C 1
ATOM 596 O O . ARG A 1 80 ? 13.111 16.306 -32.555 1.00 75.88 80 ARG A O 1
ATOM 603 N N . HIS A 1 81 ? 11.656 14.616 -32.687 1.00 67.88 81 HIS A N 1
ATOM 604 C CA . HIS A 1 81 ? 11.289 14.556 -31.280 1.00 67.88 81 HIS A CA 1
ATOM 605 C C . HIS A 1 81 ? 11.812 13.272 -30.656 1.00 67.88 81 HIS A C 1
ATOM 607 O O . HIS A 1 81 ? 11.371 12.171 -30.977 1.00 67.88 81 HIS A O 1
ATOM 613 N N . VAL A 1 82 ? 12.729 13.414 -29.695 1.00 68.38 82 VAL A N 1
ATOM 614 C CA . VAL A 1 82 ? 13.311 12.277 -28.966 1.00 68.38 82 VAL A CA 1
ATOM 615 C C . VAL A 1 82 ? 12.225 11.471 -28.242 1.00 68.38 82 VAL A C 1
ATOM 617 O O . VAL A 1 82 ? 12.345 10.255 -28.135 1.00 68.38 82 VAL A O 1
ATOM 620 N N . TYR A 1 83 ? 11.159 12.108 -27.769 1.00 71.38 83 TYR A N 1
ATOM 621 C CA . TYR A 1 83 ? 10.031 11.429 -27.147 1.00 71.38 83 TYR A CA 1
ATOM 622 C C . TYR A 1 83 ? 8.784 12.303 -27.252 1.00 71.38 83 TYR A C 1
ATOM 624 O O . TYR A 1 83 ? 8.828 13.477 -26.889 1.00 71.38 83 TYR A O 1
ATOM 632 N N . GLN A 1 84 ? 7.679 11.723 -27.712 1.00 70.75 84 GLN A N 1
ATOM 633 C CA . GLN A 1 84 ? 6.351 12.306 -27.557 1.00 70.75 84 GLN A CA 1
ATOM 634 C C . GLN A 1 84 ? 5.566 11.425 -26.580 1.00 70.75 84 GLN A C 1
ATOM 636 O O . GLN A 1 84 ? 5.406 10.229 -26.849 1.00 70.75 84 GLN A O 1
ATOM 641 N N . PRO A 1 85 ? 5.123 11.955 -25.425 1.00 70.06 85 PRO A N 1
ATOM 642 C CA . PRO A 1 85 ? 4.266 11.189 -24.537 1.00 70.06 85 PRO A CA 1
ATOM 643 C C . PRO A 1 85 ? 2.956 10.845 -25.256 1.00 70.06 85 PRO A C 1
ATOM 645 O O . PRO A 1 85 ? 2.432 11.685 -25.991 1.00 70.06 85 PRO A O 1
ATOM 648 N N . PRO A 1 86 ? 2.407 9.634 -25.050 1.00 72.25 86 PRO A N 1
ATOM 649 C CA . PRO A 1 86 ? 1.053 9.324 -25.491 1.00 72.25 86 PRO A CA 1
ATOM 650 C C . PRO A 1 86 ? 0.073 10.402 -25.016 1.00 72.25 86 PRO A C 1
ATOM 652 O O . PRO A 1 86 ? 0.201 10.876 -23.891 1.00 72.25 86 PRO A O 1
ATOM 655 N N . SER A 1 87 ? -0.932 10.750 -25.823 1.00 74.12 87 SER A N 1
ATOM 656 C CA . SER A 1 87 ? -1.928 11.785 -25.481 1.00 74.12 87 SER A CA 1
ATOM 657 C C . SER A 1 87 ? -2.745 11.471 -24.220 1.00 74.12 87 SER A C 1
ATOM 659 O O . SER A 1 87 ? -3.309 12.375 -23.611 1.00 74.12 87 SER A O 1
ATOM 661 N N . ILE A 1 88 ? -2.784 10.200 -23.805 1.00 73.25 88 ILE A N 1
ATOM 662 C CA . ILE A 1 88 ? -3.357 9.756 -22.526 1.00 73.25 88 ILE A CA 1
ATOM 663 C C . ILE A 1 88 ? -2.510 10.176 -21.313 1.00 73.25 88 ILE A C 1
ATOM 665 O O . ILE A 1 88 ? -3.032 10.264 -20.208 1.00 73.25 88 ILE A O 1
ATOM 669 N N . CYS A 1 89 ? -1.218 10.451 -21.501 1.00 71.88 89 CYS A N 1
ATOM 670 C CA . CYS A 1 89 ? -0.314 10.887 -20.447 1.00 71.88 89 CYS A CA 1
ATOM 671 C C . CYS A 1 89 ? -0.331 12.415 -20.345 1.00 71.88 89 CYS A C 1
ATOM 673 O O . CYS A 1 89 ? 0.341 13.098 -21.116 1.00 71.88 89 CYS A O 1
ATOM 675 N N . ASN A 1 90 ? -1.036 12.952 -19.353 1.00 69.62 90 ASN A N 1
ATOM 676 C CA . ASN A 1 90 ? -1.062 14.378 -19.053 1.00 69.62 90 ASN A CA 1
ATOM 677 C C . ASN A 1 90 ? -0.241 14.674 -17.786 1.00 69.62 90 ASN A C 1
ATOM 679 O O . ASN A 1 90 ? -0.742 14.494 -16.675 1.00 69.62 90 ASN A O 1
ATOM 683 N N . PRO A 1 91 ? 1.002 15.179 -17.907 1.00 57.59 91 PRO A N 1
ATOM 684 C CA . PRO A 1 91 ? 1.866 15.436 -16.751 1.00 57.59 91 PRO A CA 1
ATOM 685 C C . PRO A 1 91 ? 1.320 16.502 -15.783 1.00 57.59 91 PRO A C 1
ATOM 687 O O . PRO A 1 91 ? 1.753 16.540 -14.637 1.00 57.59 91 PRO A O 1
ATOM 690 N N . GLY A 1 92 ? 0.372 17.344 -16.218 1.00 53.72 92 GLY A N 1
ATOM 691 C CA . GLY A 1 92 ? -0.285 18.366 -15.390 1.00 53.72 92 GLY A CA 1
ATOM 692 C C . GLY A 1 92 ? -1.688 18.006 -14.890 1.00 53.72 92 GLY A C 1
ATOM 693 O O . GLY A 1 92 ? -2.292 18.810 -14.192 1.00 53.72 92 GLY A O 1
ATOM 694 N N . ALA A 1 93 ? -2.222 16.835 -15.253 1.00 50.16 93 ALA A N 1
ATOM 695 C CA . ALA A 1 93 ? -3.580 16.429 -14.888 1.00 50.16 93 ALA A CA 1
ATOM 696 C C . ALA A 1 93 ? -3.615 15.371 -13.790 1.00 50.16 93 ALA A C 1
ATOM 698 O O . ALA A 1 93 ? -4.692 14.847 -13.545 1.00 50.16 93 ALA A O 1
ATOM 699 N N . ALA A 1 94 ? -2.472 15.035 -13.180 1.00 49.72 94 ALA A N 1
ATOM 700 C CA . ALA A 1 94 ? -2.398 14.050 -12.114 1.00 49.72 94 ALA A CA 1
ATOM 701 C C . ALA A 1 94 ? -3.305 14.483 -10.949 1.00 49.72 94 ALA A C 1
ATOM 703 O O . ALA A 1 94 ? -2.915 15.380 -10.201 1.00 49.72 94 ALA A O 1
ATOM 704 N N . PRO A 1 95 ? -4.498 13.882 -10.774 1.00 47.34 95 PRO A N 1
ATOM 705 C CA . PRO A 1 95 ? -5.240 14.048 -9.539 1.00 47.34 95 PRO A CA 1
ATOM 706 C C . PRO A 1 95 ? -4.433 13.350 -8.435 1.00 47.34 95 PRO A C 1
ATOM 708 O O . PRO A 1 95 ? -3.653 12.429 -8.736 1.00 47.34 95 PRO A O 1
ATOM 711 N N . GLU A 1 96 ? -4.623 13.771 -7.185 1.00 41.41 96 GLU A N 1
ATOM 712 C CA . GLU A 1 96 ? -4.174 13.024 -6.001 1.00 41.41 96 GLU A CA 1
ATOM 713 C C . GLU A 1 96 ? -4.476 11.521 -6.218 1.00 41.41 96 GLU A C 1
ATOM 715 O O . GLU A 1 96 ? -5.607 11.144 -6.543 1.00 41.41 96 GLU A O 1
ATOM 720 N N . GLY A 1 97 ? -3.441 10.669 -6.175 1.00 45.50 97 GLY A N 1
ATOM 721 C CA . GLY A 1 97 ? -3.549 9.215 -6.383 1.00 45.50 97 GLY A CA 1
ATOM 722 C C . GLY A 1 97 ? -3.123 8.614 -7.739 1.00 45.50 97 GLY A C 1
ATOM 723 O O . GLY A 1 97 ? -3.386 7.436 -7.975 1.00 45.50 97 GLY A O 1
ATOM 724 N N . SER A 1 98 ? -2.499 9.346 -8.672 1.00 49.03 98 SER A N 1
ATOM 725 C CA . SER A 1 98 ? -2.498 8.906 -10.093 1.00 49.03 98 SER A CA 1
ATOM 726 C C . SER A 1 98 ? -1.244 8.281 -10.718 1.00 49.03 98 SER A C 1
ATOM 728 O O . SER A 1 98 ? -1.282 7.972 -11.900 1.00 49.03 98 SER A O 1
ATOM 730 N N . ALA A 1 99 ? -0.160 8.021 -9.991 1.00 53.69 99 ALA A N 1
ATOM 731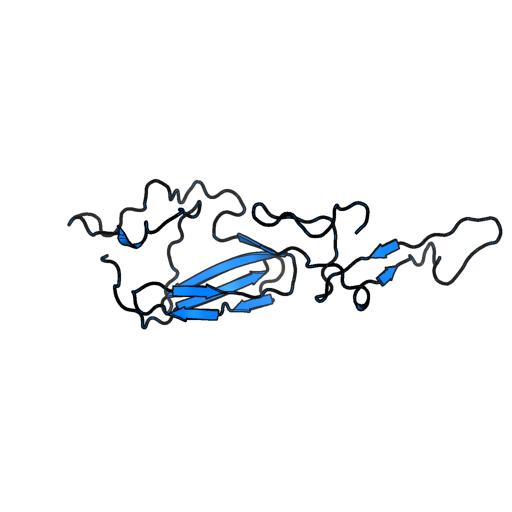 C CA . ALA A 1 99 ? 0.933 7.116 -10.431 1.00 53.69 99 ALA A CA 1
ATOM 732 C C . ALA A 1 99 ? 2.096 7.121 -9.437 1.00 53.69 99 ALA A C 1
ATOM 734 O O . ALA A 1 99 ? 2.922 6.212 -9.431 1.00 53.69 99 ALA A O 1
ATOM 735 N N . ARG A 1 100 ? 2.188 8.189 -8.641 1.00 66.25 100 ARG A N 1
ATOM 736 C CA . ARG A 1 100 ? 3.208 8.351 -7.609 1.00 66.25 100 ARG A CA 1
ATOM 737 C C . ARG A 1 100 ? 2.684 8.049 -6.221 1.00 66.25 100 ARG A C 1
ATOM 739 O O . ARG A 1 100 ? 3.493 7.712 -5.379 1.00 66.25 100 ARG A O 1
ATOM 746 N N . GLU A 1 101 ? 1.381 8.124 -6.002 1.00 78.38 101 GLU A N 1
ATOM 747 C CA . GLU A 1 101 ? 0.768 7.914 -4.696 1.00 78.38 101 GLU A CA 1
ATOM 748 C C . GLU A 1 101 ? 0.075 6.552 -4.678 1.00 78.38 101 GLU A C 1
ATOM 750 O O . GLU A 1 101 ? -0.784 6.257 -5.510 1.00 78.38 101 GLU A O 1
ATOM 755 N N . VAL A 1 102 ? 0.498 5.700 -3.753 1.00 85.75 102 VAL A N 1
ATOM 756 C CA . VAL A 1 102 ? -0.052 4.372 -3.507 1.00 85.75 102 VAL A CA 1
ATOM 757 C C . VAL A 1 102 ? -0.717 4.418 -2.142 1.00 85.75 102 VAL A C 1
ATOM 759 O O . VAL A 1 102 ? -0.043 4.567 -1.125 1.00 85.75 102 VAL A O 1
ATOM 762 N N . LEU A 1 103 ? -2.039 4.276 -2.117 1.00 88.06 103 LEU A N 1
ATOM 763 C CA . LEU A 1 103 ? -2.776 4.095 -0.873 1.00 88.06 103 LEU A CA 1
ATOM 764 C C . LEU A 1 103 ? -2.808 2.607 -0.520 1.00 88.06 103 LEU A C 1
ATOM 766 O O . LEU A 1 103 ? -3.399 1.803 -1.244 1.00 88.06 103 LEU A O 1
ATOM 770 N N . VAL A 1 104 ? -2.184 2.255 0.600 1.00 90.19 104 VAL A N 1
ATOM 771 C CA . VAL A 1 104 ? -2.264 0.921 1.200 1.00 90.19 104 VAL A CA 1
ATOM 772 C C . VAL A 1 104 ? -3.285 0.969 2.327 1.00 90.19 104 VAL A C 1
ATOM 774 O O . VAL A 1 104 ? -3.190 1.813 3.216 1.00 90.19 104 VAL A O 1
ATOM 777 N N . VAL A 1 105 ? -4.257 0.063 2.289 1.00 90.44 105 VAL A N 1
ATOM 778 C CA . VAL A 1 105 ? -5.290 -0.083 3.325 1.00 90.44 105 VAL A CA 1
ATOM 779 C C . VAL A 1 105 ? -5.088 -1.390 4.088 1.00 90.44 105 VAL A C 1
ATOM 781 O O . VAL A 1 105 ? -4.289 -2.234 3.677 1.00 90.44 105 VAL A O 1
ATOM 784 N N . HIS A 1 106 ? -5.798 -1.551 5.201 1.00 89.81 106 HIS A N 1
ATOM 785 C CA . HIS A 1 106 ? -5.729 -2.754 6.025 1.00 89.81 106 HIS A CA 1
ATOM 786 C C . HIS A 1 106 ? -6.148 -4.025 5.262 1.00 89.81 106 HIS A C 1
ATOM 788 O O . HIS A 1 106 ? -6.983 -4.002 4.353 1.00 89.81 106 HIS A O 1
ATOM 794 N N . GLY A 1 107 ? -5.591 -5.157 5.683 1.00 88.12 107 GLY A N 1
ATOM 795 C CA . GLY A 1 107 ? -5.949 -6.499 5.241 1.00 88.12 107 GLY A CA 1
ATOM 796 C C . GLY A 1 107 ? -7.215 -7.062 5.910 1.00 88.12 107 GLY A C 1
ATOM 797 O O . GLY A 1 107 ? -7.993 -6.316 6.521 1.00 88.12 107 GLY A O 1
ATOM 798 N N . PRO A 1 108 ? -7.444 -8.385 5.781 1.00 89.12 108 PRO A N 1
ATOM 799 C CA . PRO A 1 108 ? -8.505 -9.106 6.487 1.00 89.12 108 PRO A CA 1
ATOM 800 C C . PRO A 1 108 ? -8.392 -8.969 8.012 1.00 89.12 108 PRO A C 1
ATOM 802 O O . PRO A 1 108 ? -7.307 -8.715 8.530 1.00 89.12 108 PRO A O 1
ATOM 805 N N . LEU A 1 109 ? -9.506 -9.159 8.732 1.00 90.56 109 LEU A N 1
ATOM 806 C CA . LEU A 1 109 ? -9.510 -9.186 10.198 1.00 90.56 109 LEU A CA 1
ATOM 807 C C . LEU A 1 109 ? -8.540 -10.255 10.713 1.00 90.56 109 LEU A C 1
ATOM 809 O O . LEU A 1 109 ? -8.621 -11.418 10.317 1.00 90.56 109 LEU A O 1
ATOM 813 N N . HIS A 1 110 ? -7.675 -9.860 11.640 1.00 93.69 110 HIS A N 1
ATOM 814 C CA . HIS A 1 110 ? -6.799 -10.750 12.380 1.00 93.69 110 HIS A CA 1
ATOM 815 C C . HIS A 1 110 ? -7.150 -10.669 13.872 1.00 93.69 110 HIS A C 1
ATOM 817 O O . HIS A 1 110 ? -6.718 -9.740 14.567 1.00 93.69 110 HIS A O 1
ATOM 823 N N . PRO A 1 111 ? -7.940 -11.631 14.388 1.00 92.81 111 PRO A N 1
ATOM 824 C CA . PRO A 1 111 ? -8.412 -11.595 15.769 1.00 92.81 111 PRO A CA 1
ATOM 825 C C . PRO A 1 111 ? -7.291 -11.449 16.813 1.00 92.81 111 PRO A C 1
ATOM 827 O O . PRO A 1 111 ? -7.453 -10.621 17.704 1.00 92.81 111 PRO A O 1
ATOM 830 N N . PRO A 1 112 ? -6.132 -12.137 16.703 1.00 96.38 112 PRO A N 1
ATOM 831 C CA . PRO A 1 112 ? -5.058 -12.000 17.692 1.00 96.38 112 PRO A CA 1
ATOM 832 C C . PRO A 1 112 ? -4.384 -10.624 17.731 1.00 96.38 112 PRO A C 1
ATOM 834 O O . PRO A 1 112 ? -3.806 -10.272 18.754 1.00 96.38 112 PRO A O 1
ATOM 837 N N . SER A 1 113 ? -4.427 -9.858 16.634 1.00 95.44 113 SER A N 1
ATOM 838 C CA . SER A 1 113 ? -3.885 -8.490 16.613 1.00 95.44 113 SER A CA 1
ATOM 839 C C . SER A 1 113 ? -4.889 -7.460 17.114 1.00 95.44 113 SER A C 1
ATOM 841 O O . SER A 1 113 ? -4.503 -6.319 17.330 1.00 95.44 113 SER A O 1
ATOM 843 N N . SER A 1 114 ? -6.165 -7.823 17.249 1.00 95.12 114 SER A N 1
ATOM 844 C CA . SER A 1 114 ? -7.236 -6.905 17.640 1.00 95.12 114 SER A CA 1
ATOM 845 C C . SER A 1 114 ? -7.290 -6.752 19.160 1.00 95.12 114 SER A C 1
ATOM 847 O O . SER A 1 114 ? -6.969 -7.682 19.899 1.00 95.12 114 SER A O 1
ATOM 849 N N . THR A 1 115 ? -7.702 -5.582 19.641 1.00 94.44 115 THR A N 1
ATOM 850 C CA . THR A 1 115 ? -7.639 -5.242 21.071 1.00 94.44 115 THR A CA 1
ATOM 851 C C . THR A 1 115 ? -8.949 -4.659 21.574 1.00 94.44 115 THR A C 1
ATOM 853 O O . THR A 1 115 ? -9.567 -3.847 20.892 1.00 94.44 115 THR A O 1
ATOM 856 N N . ALA A 1 116 ? -9.355 -5.034 22.788 1.00 93.50 116 ALA A N 1
ATOM 857 C CA . ALA A 1 116 ? -10.365 -4.290 23.530 1.00 93.50 116 ALA A CA 1
ATOM 858 C C . ALA A 1 116 ? -9.695 -3.096 24.213 1.00 93.50 116 ALA A C 1
ATOM 860 O O . ALA A 1 116 ? -8.648 -3.254 24.841 1.00 93.50 116 ALA A O 1
ATOM 861 N N . VAL A 1 117 ? -10.285 -1.916 24.068 1.00 91.88 117 VAL A N 1
ATOM 862 C CA . VAL A 1 117 ? -9.788 -0.666 24.638 1.00 91.88 117 VAL A CA 1
ATOM 863 C C . VAL A 1 117 ? -10.904 0.024 25.413 1.00 91.88 117 VAL A C 1
ATOM 865 O O . VAL A 1 117 ? -12.055 0.092 24.973 1.00 91.88 117 VAL A O 1
ATOM 868 N N . ASP A 1 118 ? -10.556 0.545 26.577 1.00 92.00 118 ASP A N 1
ATOM 869 C CA . ASP A 1 118 ? -11.361 1.452 27.383 1.00 92.00 118 ASP A CA 1
ATOM 870 C C . ASP A 1 118 ? -10.513 2.676 27.768 1.00 92.00 118 ASP A C 1
ATOM 872 O O . ASP A 1 118 ? -9.371 2.827 27.320 1.00 92.00 118 ASP A O 1
ATOM 876 N N . THR A 1 119 ? -11.087 3.613 28.520 1.00 84.50 119 THR A N 1
ATOM 877 C CA . THR A 1 119 ? -10.374 4.824 28.945 1.00 84.50 119 THR A CA 1
ATOM 878 C C . THR A 1 119 ? -10.176 4.814 30.451 1.00 84.50 119 THR A C 1
ATOM 880 O O . THR A 1 119 ? -10.964 4.236 31.191 1.00 84.50 119 THR A O 1
ATOM 883 N N . SER A 1 120 ? -9.159 5.526 30.942 1.00 79.69 120 SER A N 1
ATOM 884 C CA . SER A 1 120 ? -8.962 5.701 32.388 1.00 79.69 120 SER A CA 1
ATOM 885 C C . SER A 1 120 ? -10.126 6.429 33.071 1.00 79.69 120 SER A C 1
ATOM 887 O O . SER A 1 120 ? -10.287 6.328 34.281 1.00 79.69 120 SER A O 1
ATOM 889 N N . GLU A 1 121 ? -10.919 7.180 32.305 1.00 80.44 121 GLU A N 1
ATOM 890 C CA . GLU A 1 121 ? -12.128 7.860 32.782 1.00 80.44 121 GLU A CA 1
ATOM 891 C C . GLU A 1 121 ? -13.341 6.915 32.858 1.00 80.44 121 GLU A C 1
ATOM 893 O O . GLU A 1 121 ? -14.302 7.207 33.567 1.00 80.44 121 GLU A O 1
ATOM 898 N N . ALA A 1 122 ? -13.295 5.778 32.155 1.00 77.81 122 ALA A N 1
ATOM 899 C CA . ALA A 1 122 ? -14.326 4.747 32.147 1.00 77.81 122 ALA A CA 1
ATOM 900 C C . ALA A 1 122 ? -13.685 3.352 31.974 1.00 77.81 122 ALA A C 1
ATOM 902 O O . ALA A 1 122 ? -13.781 2.778 30.885 1.00 77.81 122 ALA A O 1
ATOM 903 N N . PRO A 1 123 ? -13.029 2.802 33.020 1.00 88.44 123 PRO A N 1
ATOM 904 C CA . PRO A 1 123 ? -12.253 1.561 32.944 1.00 88.44 123 PRO A CA 1
ATOM 905 C C . PRO A 1 123 ? -13.161 0.319 32.944 1.00 88.44 123 PRO A C 1
ATOM 907 O O . PRO A 1 123 ? -13.134 -0.515 33.850 1.00 88.44 123 PRO A O 1
ATOM 910 N N . ALA A 1 124 ? -14.027 0.217 31.939 1.00 89.50 124 ALA A N 1
ATOM 911 C CA . ALA A 1 124 ? -15.073 -0.793 31.828 1.00 89.50 124 ALA A CA 1
ATOM 912 C C . ALA A 1 124 ? -14.554 -2.234 31.690 1.00 89.50 124 ALA A C 1
ATOM 914 O O . ALA A 1 124 ? -15.320 -3.174 31.907 1.00 89.50 124 ALA A O 1
ATOM 915 N N . LEU A 1 125 ? -13.284 -2.428 31.322 1.00 91.62 125 LEU A N 1
ATOM 916 C CA . LEU A 1 125 ? -12.643 -3.743 31.260 1.00 91.62 125 LEU A CA 1
ATOM 917 C C . LEU A 1 125 ? -12.183 -4.238 32.635 1.00 91.62 125 LEU A C 1
ATOM 919 O O . LEU A 1 125 ? -11.959 -5.438 32.800 1.00 91.62 125 LEU A O 1
ATOM 923 N N . SER A 1 126 ? -12.055 -3.346 33.620 1.00 93.12 126 SER A N 1
ATOM 924 C CA . SER A 1 126 ? -11.614 -3.691 34.976 1.00 93.12 126 SER A CA 1
ATOM 925 C C . SER A 1 126 ? -12.613 -3.334 36.077 1.00 93.12 126 SER A C 1
ATOM 927 O O . SER A 1 126 ? -12.517 -3.887 37.171 1.00 93.12 126 SER A O 1
ATOM 929 N N . GLU A 1 127 ? -13.576 -2.450 35.817 1.00 90.88 127 GLU A N 1
ATOM 930 C CA . GLU A 1 127 ? -14.528 -1.951 36.810 1.00 90.88 127 GLU A CA 1
ATOM 931 C C . GLU A 1 127 ? -15.958 -1.872 36.250 1.00 90.88 127 GLU A C 1
ATOM 933 O O . GLU A 1 127 ? -16.190 -1.498 35.099 1.00 90.88 127 GLU A O 1
ATOM 938 N N . ALA A 1 128 ? -16.945 -2.195 37.092 1.00 90.62 128 ALA A N 1
ATOM 939 C CA . ALA A 1 128 ? -18.361 -2.020 36.784 1.00 90.62 128 ALA A CA 1
ATOM 940 C C . ALA A 1 128 ? -19.172 -1.722 38.052 1.00 90.62 128 ALA A C 1
ATOM 942 O O . ALA A 1 128 ? -18.918 -2.287 39.117 1.00 90.62 128 ALA A O 1
ATOM 943 N N . VAL A 1 129 ? -20.175 -0.847 37.932 1.00 89.44 129 VAL A N 1
ATOM 944 C CA . VAL A 1 129 ? -21.060 -0.451 39.038 1.00 89.44 129 VAL A CA 1
ATOM 945 C C . VAL A 1 129 ? -22.441 -1.069 38.838 1.00 89.44 129 VAL A C 1
ATOM 947 O O . VAL A 1 129 ? -23.020 -0.986 37.757 1.00 89.44 129 VAL A O 1
ATOM 950 N N . VAL A 1 130 ? -22.996 -1.671 39.894 1.00 93.50 130 VAL A N 1
ATOM 951 C CA . VAL A 1 130 ? -24.336 -2.276 39.852 1.00 93.50 130 VAL A CA 1
ATOM 952 C C . VAL A 1 130 ? -25.377 -1.233 39.450 1.00 93.50 130 VAL A C 1
ATOM 954 O O . VAL A 1 130 ? -25.471 -0.170 40.055 1.00 93.50 130 VAL A O 1
ATOM 957 N N . GLY A 1 131 ? -26.185 -1.568 38.443 1.00 92.50 131 GLY A N 1
ATOM 958 C CA . GLY A 1 131 ? -27.239 -0.691 37.933 1.00 92.50 131 GLY A CA 1
ATOM 959 C C . GLY A 1 131 ? -26.764 0.373 36.939 1.00 92.50 131 GLY A C 1
ATOM 960 O O . GLY A 1 131 ? -27.609 1.080 36.395 1.00 92.50 131 GLY A O 1
ATOM 961 N N . THR A 1 132 ? -25.462 0.453 36.646 1.00 90.62 132 THR A N 1
ATOM 962 C CA . THR A 1 132 ? -24.895 1.376 35.655 1.00 90.62 132 THR A CA 1
ATOM 963 C C . THR A 1 132 ? -24.307 0.585 34.492 1.00 90.62 132 THR A C 1
ATOM 965 O O . THR A 1 132 ? -23.453 -0.277 34.688 1.00 90.62 132 THR A O 1
ATOM 968 N N . ALA A 1 133 ? -24.752 0.875 33.268 1.00 88.50 133 ALA A N 1
ATOM 969 C CA . ALA A 1 133 ? -24.159 0.277 32.077 1.00 88.50 133 ALA A CA 1
ATOM 970 C C . ALA A 1 133 ? -22.719 0.780 31.891 1.00 88.50 133 ALA A C 1
ATOM 972 O O . ALA A 1 133 ? -22.468 1.983 31.954 1.00 88.50 133 ALA A O 1
ATOM 973 N N . THR A 1 134 ? -21.793 -0.139 31.633 1.00 89.75 134 THR A N 1
ATOM 974 C CA . THR A 1 134 ? -20.420 0.162 31.215 1.00 89.75 134 THR A CA 1
ATOM 975 C C . THR A 1 134 ? -20.191 -0.378 29.805 1.00 89.75 134 THR A C 1
ATOM 977 O O . THR A 1 134 ? -20.975 -1.188 29.304 1.00 89.75 134 THR A O 1
ATOM 980 N N . GLY A 1 135 ? -19.144 0.093 29.131 1.00 88.75 135 GLY A N 1
ATOM 981 C CA . GLY A 1 135 ? -18.828 -0.345 27.778 1.00 88.75 135 GLY A CA 1
ATOM 982 C C . GLY A 1 135 ? -17.367 -0.113 27.435 1.00 88.75 135 GLY A C 1
ATOM 983 O O . GLY A 1 135 ? -16.726 0.782 27.976 1.00 88.75 135 GLY A O 1
ATOM 984 N N . PHE A 1 136 ? -16.866 -0.927 26.518 1.00 91.75 136 PHE A N 1
ATOM 985 C CA . PHE A 1 136 ? -15.532 -0.826 25.939 1.00 91.75 136 PHE A CA 1
ATOM 986 C C . PHE A 1 136 ? -15.655 -0.798 24.414 1.00 91.75 136 PHE A C 1
ATOM 988 O O . PHE A 1 136 ? -16.704 -1.125 23.855 1.00 91.75 136 PHE A O 1
ATOM 995 N N . THR A 1 137 ? -14.578 -0.420 23.737 1.00 90.12 137 THR A N 1
ATOM 996 C CA . THR A 1 137 ? -14.485 -0.457 22.274 1.00 90.12 137 THR A CA 1
ATOM 997 C C . THR A 1 137 ? -13.587 -1.611 21.850 1.00 90.12 137 THR A C 1
ATOM 999 O O . THR A 1 137 ? -12.632 -1.947 22.546 1.00 90.12 137 THR A O 1
ATOM 1002 N N . ILE A 1 138 ? -13.877 -2.229 20.708 1.00 90.19 138 ILE A N 1
ATOM 1003 C CA . ILE A 1 138 ? -12.949 -3.152 20.055 1.00 90.19 138 ILE A CA 1
ATOM 1004 C C . ILE A 1 138 ? -12.265 -2.410 18.913 1.00 90.19 138 ILE A C 1
ATOM 1006 O O . ILE A 1 138 ? -12.923 -1.865 18.033 1.00 90.19 138 ILE A O 1
ATOM 1010 N N . GLU A 1 139 ? -10.939 -2.409 18.919 1.00 92.06 139 GLU A N 1
ATOM 1011 C CA . GLU A 1 139 ? -10.125 -1.988 17.788 1.00 92.06 139 GLU A CA 1
ATOM 1012 C C . GLU A 1 139 ? -9.762 -3.210 16.948 1.00 92.06 139 GLU A C 1
ATOM 1014 O O . GLU A 1 139 ? -8.828 -3.959 17.260 1.00 92.06 139 GLU A O 1
ATOM 1019 N N . ALA A 1 140 ? -10.512 -3.410 15.869 1.00 91.44 140 ALA A N 1
ATOM 1020 C CA . ALA A 1 140 ? -10.261 -4.468 14.909 1.00 91.44 140 ALA A CA 1
ATOM 1021 C C . ALA A 1 140 ? -9.034 -4.161 14.043 1.00 91.44 140 ALA A C 1
ATOM 1023 O O . ALA A 1 140 ? -8.882 -3.063 13.501 1.00 91.44 140 ALA A O 1
ATOM 1024 N N . ARG A 1 141 ? -8.137 -5.138 13.892 1.00 93.12 141 ARG A N 1
ATOM 1025 C CA . ARG A 1 141 ? -6.861 -4.968 13.181 1.00 93.12 141 ARG A CA 1
ATOM 1026 C C . ARG A 1 141 ? -6.593 -6.106 12.204 1.00 93.12 141 ARG A C 1
ATOM 1028 O O . ARG A 1 141 ? -7.178 -7.180 12.321 1.00 93.12 141 ARG A O 1
ATOM 1035 N N . ASP A 1 142 ? -5.725 -5.867 11.228 1.00 93.00 142 ASP A N 1
ATOM 1036 C CA . ASP A 1 142 ? -5.176 -6.927 10.374 1.00 93.00 142 ASP A CA 1
ATOM 1037 C C . ASP A 1 142 ? -3.922 -7.585 10.985 1.00 93.00 142 ASP A C 1
ATOM 1039 O O . ASP A 1 142 ? -3.493 -7.253 12.094 1.00 93.00 142 ASP A O 1
ATOM 1043 N N . GLU A 1 143 ? -3.331 -8.548 10.270 1.00 94.38 143 GLU A N 1
ATOM 1044 C CA . GLU A 1 143 ? -2.143 -9.291 10.726 1.00 94.38 143 GLU A CA 1
ATOM 1045 C C . GLU A 1 143 ? -0.938 -8.370 10.986 1.00 94.38 143 GLU A C 1
ATOM 1047 O O . GLU A 1 143 ? -0.123 -8.637 11.867 1.00 94.38 143 GLU A O 1
ATOM 1052 N N . PHE A 1 144 ? -0.872 -7.225 10.305 1.00 94.00 144 PHE A N 1
ATOM 1053 C CA . PHE A 1 144 ? 0.169 -6.213 10.478 1.00 94.00 144 PHE A CA 1
ATOM 1054 C C . PHE A 1 144 ? -0.212 -5.120 11.485 1.00 94.00 144 PHE A C 1
ATOM 1056 O O . PHE A 1 144 ? 0.474 -4.104 11.594 1.00 94.00 144 PHE A O 1
ATOM 1063 N N . SER A 1 145 ? -1.277 -5.341 12.262 1.00 93.69 145 SER A N 1
ATOM 1064 C CA . SER A 1 145 ? -1.809 -4.414 13.265 1.00 93.69 145 SER A CA 1
ATOM 1065 C C . SER A 1 145 ? -2.366 -3.104 12.695 1.00 93.69 145 SER A C 1
ATOM 1067 O O . SER A 1 145 ? -2.576 -2.146 13.448 1.00 93.69 145 SER A O 1
ATOM 1069 N N . ASN A 1 146 ? -2.647 -3.039 11.391 1.00 93.12 146 ASN A N 1
ATOM 1070 C CA . ASN A 1 146 ? -3.321 -1.887 10.804 1.00 93.12 146 ASN A CA 1
ATOM 1071 C C . ASN A 1 146 ? -4.772 -1.848 11.285 1.00 93.12 146 ASN A C 1
ATOM 1073 O O . ASN A 1 146 ? -5.477 -2.854 11.212 1.00 93.12 146 ASN A O 1
ATOM 1077 N N . LEU A 1 147 ? -5.213 -0.682 11.759 1.00 90.81 147 LEU A N 1
ATOM 1078 C CA . LEU A 1 147 ? -6.579 -0.481 12.229 1.00 90.81 147 LEU A CA 1
ATOM 1079 C C . LEU A 1 147 ? -7.565 -0.563 11.059 1.00 90.81 147 LEU A C 1
ATOM 1081 O O . LEU A 1 147 ? -7.360 0.068 10.018 1.00 90.81 147 LEU A O 1
ATOM 1085 N N . ARG A 1 148 ? -8.637 -1.324 11.256 1.00 88.62 148 ARG A N 1
ATOM 1086 C CA . ARG A 1 148 ? -9.746 -1.455 10.315 1.00 88.62 148 ARG A CA 1
ATOM 1087 C C . ARG A 1 148 ? -10.708 -0.290 10.544 1.00 88.62 148 ARG A C 1
ATOM 1089 O O . ARG A 1 148 ? -11.134 -0.057 11.669 1.00 88.62 148 ARG A O 1
ATOM 1096 N N . ARG A 1 149 ? -10.931 0.519 9.505 1.00 82.94 149 ARG A N 1
ATOM 1097 C CA . ARG A 1 149 ? -11.759 1.744 9.557 1.00 82.94 149 ARG A CA 1
ATOM 1098 C C . ARG A 1 149 ? -12.670 1.879 8.332 1.00 82.94 149 ARG A C 1
ATOM 1100 O O . ARG A 1 149 ? -13.027 2.987 7.943 1.00 82.94 149 ARG A O 1
ATOM 1107 N N . GLY A 1 150 ? -12.980 0.760 7.674 1.00 75.56 150 GLY A N 1
ATOM 1108 C CA . GLY A 1 150 ? -13.707 0.753 6.398 1.00 75.56 150 GLY A CA 1
ATOM 1109 C C . GLY A 1 150 ? -12.951 1.385 5.215 1.00 75.56 150 GLY A C 1
ATOM 1110 O O . GLY A 1 150 ? -13.577 1.820 4.243 1.00 75.56 150 GLY A O 1
ATOM 1111 N N . ASP A 1 151 ? -11.616 1.456 5.275 1.00 81.81 151 ASP A N 1
ATOM 1112 C CA . ASP A 1 151 ? -10.804 2.070 4.222 1.00 81.81 151 ASP A CA 1
ATOM 1113 C C . ASP A 1 151 ? -10.830 1.224 2.930 1.00 81.81 151 ASP A C 1
ATOM 1115 O O . ASP A 1 151 ? -10.741 -0.008 2.942 1.00 81.81 151 ASP A O 1
ATOM 1119 N N . ARG A 1 152 ? -10.915 1.897 1.775 1.00 80.06 152 ARG A N 1
ATOM 1120 C CA . ARG A 1 152 ? -10.938 1.281 0.435 1.00 80.06 152 ARG A CA 1
ATOM 1121 C C . ARG A 1 152 ? -10.146 2.105 -0.570 1.00 80.06 152 ARG A C 1
ATOM 1123 O O . ARG A 1 152 ? -9.902 3.290 -0.363 1.00 80.06 152 ARG A O 1
ATOM 1130 N N . THR A 1 153 ? -9.777 1.493 -1.691 1.00 78.94 153 THR A N 1
ATOM 1131 C CA . THR A 1 153 ? -9.131 2.189 -2.814 1.00 78.94 153 THR A CA 1
ATOM 1132 C C . THR A 1 153 ? -10.000 2.101 -4.066 1.00 78.94 153 THR A C 1
ATOM 1134 O O . THR A 1 153 ? -10.935 1.308 -4.144 1.00 78.94 153 THR A O 1
ATOM 1137 N N . GLN A 1 154 ? -9.677 2.874 -5.106 1.00 74.56 154 GLN A N 1
ATOM 1138 C CA . GLN A 1 154 ? -10.382 2.778 -6.395 1.00 74.56 154 GLN A CA 1
ATOM 1139 C C . GLN A 1 154 ? -10.286 1.382 -7.036 1.00 74.56 154 GLN A C 1
ATOM 1141 O O . GLN A 1 154 ? -11.101 1.032 -7.888 1.00 74.56 154 GLN A O 1
ATOM 1146 N N . ARG A 1 155 ? -9.261 0.601 -6.674 1.00 74.31 155 ARG A N 1
ATOM 1147 C CA . ARG A 1 155 ? -8.968 -0.721 -7.250 1.00 74.31 155 ARG A CA 1
ATOM 1148 C C . ARG A 1 155 ? -9.188 -1.868 -6.266 1.00 74.31 155 ARG A C 1
ATOM 1150 O O . ARG A 1 155 ? -9.084 -3.022 -6.665 1.00 74.31 155 ARG A O 1
ATOM 1157 N N . PHE A 1 156 ? -9.501 -1.560 -5.013 1.00 75.75 156 PHE A N 1
ATOM 1158 C CA . PHE A 1 156 ? -9.719 -2.535 -3.960 1.00 75.75 156 PHE A CA 1
ATOM 1159 C C . PHE A 1 156 ? -10.916 -2.114 -3.107 1.00 75.75 156 PHE A C 1
ATOM 1161 O O . PHE A 1 156 ? -10.888 -1.063 -2.472 1.00 75.75 156 PHE A O 1
ATOM 1168 N N . GLY A 1 157 ? -11.959 -2.949 -3.091 1.00 71.94 157 GLY A N 1
ATOM 1169 C CA . GLY A 1 157 ? -13.239 -2.647 -2.442 1.00 71.94 157 GLY A CA 1
ATOM 1170 C C . GLY A 1 157 ? -13.195 -2.518 -0.916 1.00 71.94 157 GLY A C 1
ATOM 1171 O O . GLY A 1 157 ? -14.194 -2.094 -0.345 1.00 71.94 157 GLY A O 1
ATOM 1172 N N . GLY A 1 158 ? -12.062 -2.828 -0.276 1.00 72.56 158 GLY A N 1
ATOM 1173 C CA . GLY A 1 158 ? -11.933 -2.875 1.180 1.00 72.56 158 GLY A CA 1
ATOM 1174 C C . GLY A 1 158 ? -12.186 -4.278 1.736 1.00 72.56 158 GLY A C 1
ATOM 1175 O O . GLY A 1 158 ? -12.735 -5.150 1.059 1.00 72.56 158 GLY A O 1
ATOM 1176 N N . TYR A 1 159 ? -11.770 -4.500 2.982 1.00 69.56 159 TYR A N 1
ATOM 1177 C CA . TYR A 1 159 ? -12.183 -5.660 3.773 1.00 69.56 159 TYR A CA 1
ATOM 1178 C C . TYR A 1 159 ? -13.076 -5.165 4.910 1.00 69.56 159 TYR A C 1
ATOM 1180 O O . TYR A 1 159 ? -12.555 -4.595 5.858 1.00 69.56 159 TYR A O 1
ATOM 1188 N N . GLY A 1 160 ? -14.380 -5.425 4.882 1.00 62.69 160 GLY A N 1
ATOM 1189 C CA . GLY A 1 160 ? -15.327 -4.911 5.887 1.00 62.69 160 GLY A CA 1
ATOM 1190 C C . GLY A 1 160 ? -16.098 -3.684 5.400 1.00 62.69 160 GLY A C 1
ATOM 1191 O O . GLY A 1 160 ? -15.764 -3.108 4.366 1.00 62.69 160 GLY A O 1
ATOM 1192 N N . ASP A 1 161 ? -17.161 -3.330 6.119 1.00 66.00 161 ASP A N 1
ATOM 1193 C CA . ASP A 1 161 ? -18.130 -2.298 5.729 1.00 66.00 161 ASP A CA 1
ATOM 1194 C C . ASP A 1 161 ? -18.0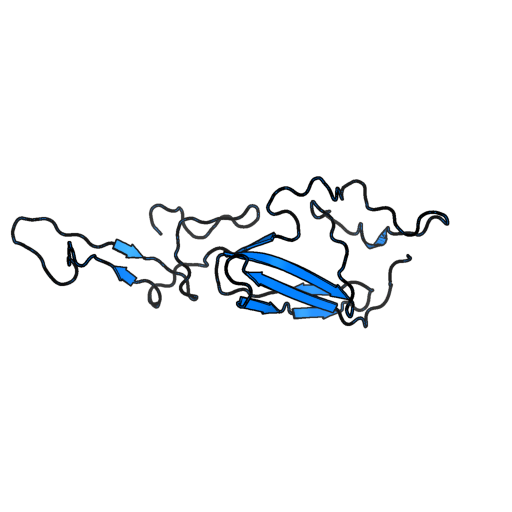78 -1.030 6.600 1.00 66.00 161 ASP A C 1
ATOM 1196 O O . ASP A 1 161 ? -18.854 -0.102 6.370 1.00 66.00 161 ASP A O 1
ATOM 1200 N N . GLY A 1 162 ? -17.153 -0.962 7.565 1.00 58.22 162 GLY A N 1
ATOM 1201 C CA . GLY A 1 162 ? -17.049 0.157 8.505 1.00 58.22 162 GLY A CA 1
ATOM 1202 C C . GLY A 1 162 ? -18.146 0.169 9.578 1.00 58.22 162 GLY A C 1
ATOM 1203 O O . GLY A 1 162 ? -18.266 1.156 10.304 1.00 58.22 162 GLY A O 1
ATOM 1204 N N . THR A 1 163 ? -18.995 -0.866 9.634 1.00 58.72 163 THR A N 1
ATOM 1205 C CA . THR A 1 163 ? -20.126 -0.976 10.569 1.00 58.72 163 THR A CA 1
ATOM 1206 C C . THR A 1 163 ? -20.105 -2.247 11.417 1.00 58.72 163 THR A C 1
ATOM 1208 O O . THR A 1 163 ? -20.660 -2.238 12.516 1.00 58.72 163 THR A O 1
ATOM 1211 N N . SER A 1 164 ? -19.469 -3.324 10.947 1.00 57.09 164 SER A N 1
ATOM 1212 C CA . SER A 1 164 ? -19.309 -4.586 11.683 1.00 57.09 164 SER A CA 1
ATOM 1213 C C . SER A 1 164 ? -17.869 -5.122 11.676 1.00 57.09 164 SER A C 1
ATOM 1215 O O . SER A 1 164 ? -17.671 -6.337 11.768 1.00 57.09 164 SER A O 1
ATOM 1217 N N . ASP A 1 165 ? -16.880 -4.258 11.450 1.00 56.03 165 ASP A N 1
ATOM 1218 C CA . ASP A 1 165 ? -15.463 -4.612 11.317 1.00 56.03 165 ASP A CA 1
ATOM 1219 C C . ASP A 1 165 ? -14.695 -4.769 12.628 1.00 56.03 165 ASP A C 1
ATOM 1221 O O . ASP A 1 165 ? -15.014 -4.114 13.645 1.00 56.03 165 ASP A O 1
#